Protein AF-A0A3Q2XF98-F1 (afdb_monomer_lite)

Foldseek 3Di:
DPVVVPVVPPPPDDDDDDDPDPPDDDDDDPPCCQVPPVCNVCVVVLLVVQLVVQLVVQLVVCVVVDVDSVVSSVPDDVVNSVVSSVVSCVVPPD

Structure (mmCIF, N/CA/C/O backbone):
data_AF-A0A3Q2XF98-F1
#
_entry.id   AF-A0A3Q2XF98-F1
#
loop_
_atom_site.group_PDB
_atom_site.id
_atom_site.type_symbol
_atom_site.label_atom_id
_atom_site.label_alt_id
_atom_site.label_comp_id
_atom_site.label_asym_id
_atom_site.label_entity_id
_atom_site.label_seq_id
_atom_site.pdbx_PDB_ins_code
_atom_site.Cartn_x
_atom_site.Cartn_y
_atom_site.Cartn_z
_atom_site.occupancy
_atom_site.B_iso_or_equiv
_atom_site.auth_seq_id
_atom_site.auth_comp_id
_atom_site.auth_asym_id
_atom_site.auth_atom_id
_atom_site.pdbx_PDB_model_num
ATOM 1 N N . MET A 1 1 ? -29.072 -21.994 21.541 1.00 41.81 1 MET A N 1
ATOM 2 C CA . MET A 1 1 ? -28.692 -21.133 20.395 1.00 41.81 1 MET A CA 1
ATOM 3 C C . MET A 1 1 ? -29.569 -19.870 20.247 1.00 41.81 1 MET A C 1
ATOM 5 O O . MET A 1 1 ? -29.748 -19.392 19.138 1.00 41.81 1 MET A O 1
ATOM 9 N N . VAL A 1 2 ? -30.079 -19.278 21.342 1.00 39.88 2 VAL A N 1
ATOM 10 C CA . VAL A 1 2 ? -30.838 -17.996 21.309 1.00 39.88 2 VAL A CA 1
ATOM 11 C C . VAL A 1 2 ? -30.316 -16.993 22.354 1.00 39.88 2 VAL A C 1
ATOM 13 O O . VAL A 1 2 ? -30.338 -15.789 22.126 1.00 39.88 2 VAL A O 1
ATOM 16 N N . ILE A 1 3 ? -29.719 -17.483 23.447 1.00 38.00 3 ILE A N 1
ATOM 17 C CA . ILE A 1 3 ? -29.222 -16.667 24.569 1.00 38.00 3 ILE A CA 1
ATOM 18 C C . ILE A 1 3 ? -28.022 -15.780 24.172 1.00 38.00 3 ILE A C 1
ATOM 20 O O . ILE A 1 3 ? -27.933 -14.640 24.609 1.00 38.00 3 ILE A O 1
ATOM 24 N N . GLN A 1 4 ? -27.146 -16.229 23.267 1.00 39.00 4 GLN A N 1
ATOM 25 C CA . GLN A 1 4 ? -25.976 -15.445 22.831 1.00 39.00 4 GLN A CA 1
ATOM 26 C C . GLN A 1 4 ? -26.320 -14.204 21.993 1.00 39.00 4 GLN A C 1
ATOM 28 O O . GLN A 1 4 ? -25.510 -13.287 21.905 1.00 39.00 4 GLN A O 1
ATOM 33 N N . ARG A 1 5 ? -27.513 -14.147 21.385 1.00 39.94 5 ARG A N 1
ATOM 34 C CA . ARG A 1 5 ? -27.899 -13.054 20.479 1.00 39.94 5 ARG A CA 1
ATOM 35 C C . ARG A 1 5 ? -28.455 -11.829 21.214 1.00 39.94 5 ARG A C 1
ATOM 37 O O . ARG A 1 5 ? -28.369 -10.729 20.684 1.00 39.94 5 ARG A O 1
ATOM 44 N N . PHE A 1 6 ? -28.979 -12.004 22.431 1.00 35.03 6 PHE A N 1
ATOM 45 C CA . PHE A 1 6 ? -29.638 -10.929 23.185 1.00 35.03 6 PHE A CA 1
ATOM 46 C C . PHE A 1 6 ? -28.695 -10.124 24.094 1.00 35.03 6 PHE A C 1
ATOM 48 O O . PHE A 1 6 ? -28.928 -8.935 24.295 1.00 35.03 6 PHE A O 1
ATOM 55 N N . TYR A 1 7 ? -27.588 -10.701 24.572 1.00 42.72 7 TYR A N 1
ATOM 56 C CA . TYR A 1 7 ? -26.65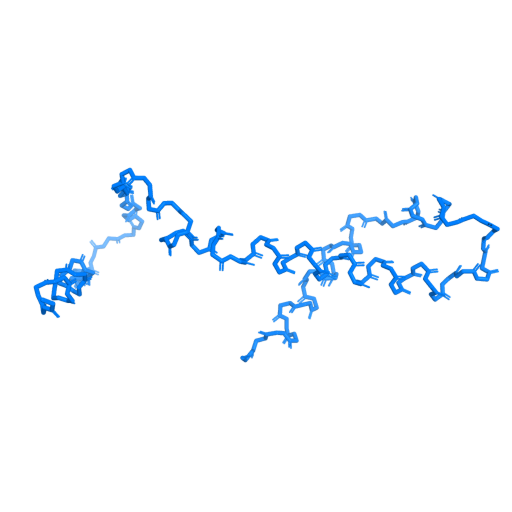5 -9.976 25.450 1.00 42.72 7 TYR A CA 1
ATOM 57 C C . TYR A 1 7 ? -25.762 -8.951 24.727 1.00 42.72 7 TYR A C 1
ATOM 59 O O . TYR A 1 7 ? -25.307 -8.001 25.358 1.00 42.72 7 TYR A O 1
ATOM 67 N N . CYS A 1 8 ? -25.540 -9.077 23.412 1.00 39.16 8 CYS A N 1
ATOM 68 C CA . CYS A 1 8 ? -24.747 -8.092 22.662 1.00 39.16 8 CYS A CA 1
ATOM 69 C C . CYS A 1 8 ? -25.490 -6.776 22.375 1.00 39.16 8 CYS A C 1
ATOM 71 O O . CYS A 1 8 ? -24.831 -5.766 22.148 1.00 39.16 8 CYS A O 1
ATOM 73 N N . LEU A 1 9 ? -26.830 -6.761 22.378 1.00 42.75 9 LEU A N 1
ATOM 74 C CA . LEU A 1 9 ? -27.603 -5.592 21.937 1.00 42.75 9 LEU A CA 1
ATOM 75 C C . LEU A 1 9 ? -27.949 -4.613 23.075 1.00 42.75 9 LEU A C 1
ATOM 77 O O . LEU A 1 9 ? -28.097 -3.425 22.826 1.00 42.75 9 LEU A O 1
ATOM 81 N N . TRP A 1 10 ? -28.036 -5.076 24.327 1.00 32.75 10 TRP A N 1
ATOM 82 C CA . TRP A 1 10 ? -28.511 -4.250 25.452 1.00 32.75 10 TRP A CA 1
ATOM 83 C C . TRP A 1 10 ? -27.441 -3.362 26.117 1.00 32.75 10 TRP A C 1
ATOM 85 O O . TRP A 1 10 ? -27.774 -2.498 26.919 1.00 32.75 10 TRP A O 1
ATOM 95 N N . VAL A 1 11 ? -26.150 -3.546 25.808 1.00 43.06 11 VAL A N 1
ATOM 96 C CA . VAL A 1 11 ? -25.048 -2.822 26.488 1.00 43.06 11 VAL A CA 1
ATOM 97 C C . VAL A 1 11 ? -24.542 -1.612 25.683 1.00 43.06 11 VAL A C 1
ATOM 99 O O . VAL A 1 11 ? -23.734 -0.817 26.172 1.00 43.06 11 VAL A O 1
ATOM 102 N N . ILE A 1 12 ? -25.059 -1.396 24.470 1.00 50.59 12 ILE A N 1
ATOM 103 C CA . ILE A 1 12 ? -24.759 -0.208 23.663 1.00 50.59 12 ILE A CA 1
ATOM 104 C C . ILE A 1 12 ? -25.721 0.925 24.065 1.00 50.59 12 ILE A C 1
ATOM 106 O O . ILE A 1 12 ? -26.607 1.306 23.322 1.00 50.59 12 ILE A O 1
ATOM 110 N N . VAL A 1 13 ? -25.509 1.444 25.277 1.00 49.66 13 VAL A N 1
ATOM 111 C CA . VAL A 1 13 ? -25.649 2.869 25.634 1.00 49.66 13 VAL A CA 1
ATOM 112 C C . VAL A 1 13 ? -27.016 3.529 25.360 1.00 49.66 13 VAL A C 1
ATOM 114 O O . VAL A 1 13 ? -27.264 4.048 24.277 1.00 49.66 13 VAL A O 1
ATOM 117 N N . GLU A 1 14 ? -27.835 3.679 26.405 1.00 50.47 14 GLU A N 1
ATOM 118 C CA . GLU A 1 14 ? -28.800 4.788 26.473 1.00 50.47 14 GLU A CA 1
ATOM 119 C C . GLU A 1 14 ? -28.044 6.136 26.515 1.00 50.47 14 GLU A C 1
ATOM 121 O O . GLU A 1 14 ? -27.099 6.278 27.306 1.00 50.47 14 GLU A O 1
ATOM 126 N N . PRO A 1 15 ? -28.401 7.132 25.680 1.00 52.41 15 PRO A N 1
ATOM 127 C CA . PRO A 1 15 ? -27.674 8.393 25.610 1.00 52.41 15 PRO A CA 1
ATOM 128 C C . PRO A 1 15 ? -28.201 9.384 26.658 1.00 52.41 15 PRO A C 1
ATOM 130 O O . PRO A 1 15 ? -29.325 9.871 26.561 1.00 52.41 15 PRO A O 1
ATOM 133 N N . THR A 1 16 ? -27.380 9.733 27.652 1.00 53.12 16 THR A N 1
ATOM 134 C CA . THR A 1 16 ? -27.634 10.897 28.514 1.00 53.12 16 THR A CA 1
ATOM 135 C C . THR A 1 16 ? -27.097 12.176 27.849 1.00 53.12 16 THR A C 1
ATOM 137 O O . THR A 1 16 ? -26.006 12.155 27.274 1.00 53.12 16 THR A O 1
ATOM 140 N N . PRO A 1 17 ? -27.827 13.308 27.906 1.00 54.66 17 PRO A N 1
ATOM 141 C CA . PRO A 1 17 ? -27.625 14.440 26.991 1.00 54.66 17 PRO A CA 1
ATOM 142 C C . PRO A 1 17 ? -26.436 15.361 27.315 1.00 54.66 17 PRO A C 1
ATOM 144 O O . PRO A 1 17 ? -26.218 16.341 26.604 1.00 54.66 17 PRO A O 1
ATOM 147 N N . HIS A 1 18 ? -25.642 15.085 28.353 1.00 56.66 18 HIS A N 1
ATOM 148 C CA . HIS A 1 18 ? -24.644 16.041 28.840 1.00 56.66 18 HIS A CA 1
ATOM 149 C C . HIS A 1 18 ? -23.343 15.385 29.319 1.00 56.66 18 HIS A C 1
ATOM 151 O O . HIS A 1 18 ? -23.132 15.286 30.518 1.00 56.66 18 HIS A O 1
ATOM 157 N N . GLN A 1 19 ? -22.434 14.991 28.415 1.00 54.34 19 GLN A N 1
ATOM 158 C CA . GLN A 1 19 ? -20.983 15.132 28.658 1.00 54.34 19 GLN A CA 1
ATOM 159 C C . GLN A 1 19 ? -20.123 14.786 27.425 1.00 54.34 19 GLN A C 1
ATOM 161 O O . GLN A 1 19 ? -20.390 13.779 26.765 1.00 54.34 19 GLN A O 1
ATOM 166 N N . PRO A 1 20 ? -19.048 15.549 27.138 1.00 60.66 20 PRO A N 1
ATOM 167 C CA . PRO A 1 20 ? -18.101 15.213 26.084 1.00 60.66 20 PRO A CA 1
ATOM 168 C C . PRO A 1 20 ? -17.077 14.168 26.583 1.00 60.66 20 PRO A C 1
ATOM 170 O O . PRO A 1 20 ? -16.716 14.145 27.755 1.00 60.66 20 PRO A O 1
ATOM 173 N N . TYR A 1 21 ? -16.628 13.295 25.674 1.00 53.31 21 TYR A N 1
ATOM 174 C CA . TYR A 1 21 ? -15.490 12.356 25.775 1.00 53.31 21 TYR A CA 1
ATOM 175 C C . TYR A 1 21 ? -15.478 11.280 26.893 1.00 53.31 21 TYR A C 1
ATOM 177 O O . TYR A 1 21 ? -14.464 11.040 27.542 1.00 53.31 21 TYR A O 1
ATOM 185 N N . ARG A 1 22 ? -16.537 10.479 27.069 1.00 53.19 22 ARG A N 1
ATOM 186 C CA . ARG A 1 22 ? -16.397 9.214 27.829 1.00 53.19 22 ARG A CA 1
ATOM 187 C C . ARG A 1 22 ? -15.837 8.092 26.938 1.00 53.19 22 ARG A C 1
ATOM 189 O O . ARG A 1 22 ? -16.599 7.257 26.454 1.00 53.19 22 ARG A O 1
ATOM 196 N N . THR A 1 23 ? -14.517 8.027 26.746 1.00 62.94 23 THR A N 1
ATOM 197 C CA . THR A 1 23 ? -13.879 6.853 26.117 1.00 62.94 23 THR A CA 1
ATOM 198 C C . THR A 1 23 ? -13.956 5.669 27.082 1.00 62.94 23 THR A C 1
ATOM 200 O O . THR A 1 23 ? -13.159 5.548 28.010 1.00 62.94 23 THR A O 1
ATOM 203 N N . LYS A 1 24 ? -14.963 4.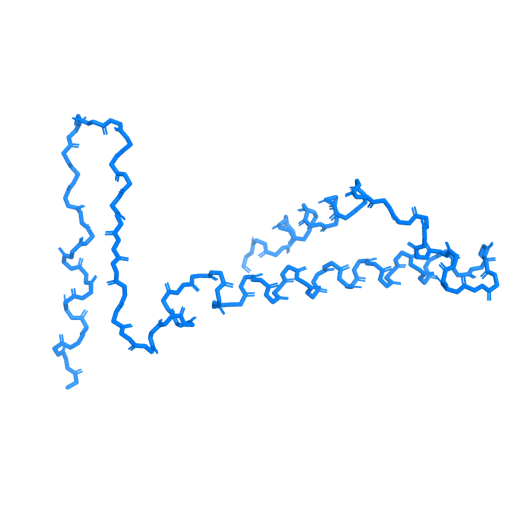805 26.911 1.00 68.12 24 LYS A N 1
ATOM 204 C CA . LYS A 1 24 ? -15.108 3.576 27.702 1.00 68.12 24 LYS A CA 1
ATOM 205 C C . LYS A 1 24 ? -14.071 2.555 27.227 1.00 68.12 24 LYS A C 1
ATOM 207 O O . LYS A 1 24 ? -14.148 2.078 26.099 1.00 68.12 24 LYS A O 1
ATOM 212 N N . ILE A 1 25 ? -13.114 2.217 28.089 1.00 65.69 25 ILE A N 1
ATOM 213 C CA . ILE A 1 25 ? -12.173 1.116 27.854 1.00 65.69 25 ILE A CA 1
ATOM 214 C C . ILE A 1 25 ? -12.897 -0.181 28.216 1.00 65.69 25 ILE A C 1
ATOM 216 O O . ILE A 1 25 ? -13.235 -0.404 29.377 1.00 65.69 25 ILE A O 1
ATOM 220 N N . ILE A 1 26 ? -13.174 -1.012 27.214 1.00 71.19 26 ILE A N 1
ATOM 221 C CA . ILE A 1 26 ? -13.835 -2.308 27.380 1.00 71.19 26 ILE A CA 1
ATOM 222 C C . ILE A 1 26 ? -12.793 -3.390 27.094 1.00 71.19 26 ILE A C 1
ATOM 224 O O . ILE A 1 26 ? -12.199 -3.412 26.016 1.00 71.19 26 ILE A O 1
ATOM 228 N N . PHE A 1 27 ? -12.558 -4.277 28.062 1.00 66.19 27 PHE A N 1
ATOM 229 C CA . PHE A 1 27 ? -11.685 -5.435 27.878 1.00 66.19 27 PHE A CA 1
ATOM 230 C C . PHE A 1 27 ? -12.477 -6.569 27.229 1.00 66.19 27 PHE A C 1
ATOM 232 O O . PHE A 1 27 ? -13.532 -6.965 27.723 1.00 66.19 27 PHE A O 1
ATOM 239 N N . PHE A 1 28 ? -11.975 -7.082 26.108 1.00 61.56 28 PHE A N 1
ATOM 240 C CA . PHE A 1 28 ? -12.591 -8.211 25.420 1.00 61.56 28 PHE A CA 1
ATOM 241 C C . PHE A 1 28 ? -12.228 -9.537 26.103 1.00 61.56 28 PHE A C 1
ATOM 243 O O . PHE A 1 28 ? -11.118 -9.664 26.627 1.00 61.56 28 PHE A O 1
ATOM 250 N N . PRO A 1 29 ? -13.126 -10.540 26.076 1.00 66.56 29 PRO A N 1
ATOM 251 C CA . PRO A 1 29 ? -12.800 -11.871 26.561 1.00 66.56 29 PRO A CA 1
ATOM 252 C C . PRO A 1 29 ? -11.612 -12.470 25.782 1.00 66.56 29 PRO A C 1
ATOM 254 O O . PRO A 1 29 ? -11.386 -12.114 24.613 1.00 66.56 29 PRO A O 1
ATOM 257 N N . PRO A 1 30 ? -10.834 -13.368 26.413 1.00 57.34 30 PRO A N 1
ATOM 258 C CA . PRO A 1 30 ? -9.672 -13.985 25.784 1.00 57.34 30 PRO A CA 1
ATOM 259 C C . PRO A 1 30 ? -10.077 -14.710 24.491 1.00 57.34 30 PRO A C 1
ATOM 261 O O . PRO A 1 30 ? -11.138 -15.322 24.422 1.00 57.34 30 PRO A O 1
ATOM 264 N N . ASN A 1 31 ? -9.223 -14.633 23.465 1.00 56.03 31 ASN A N 1
ATOM 265 C CA . ASN A 1 31 ? -9.391 -15.255 22.138 1.00 56.03 31 ASN A CA 1
ATOM 266 C C . ASN A 1 31 ? -10.457 -14.649 21.204 1.00 56.03 31 ASN A C 1
ATOM 268 O O . ASN A 1 31 ? -10.769 -15.237 20.173 1.00 56.03 31 ASN A O 1
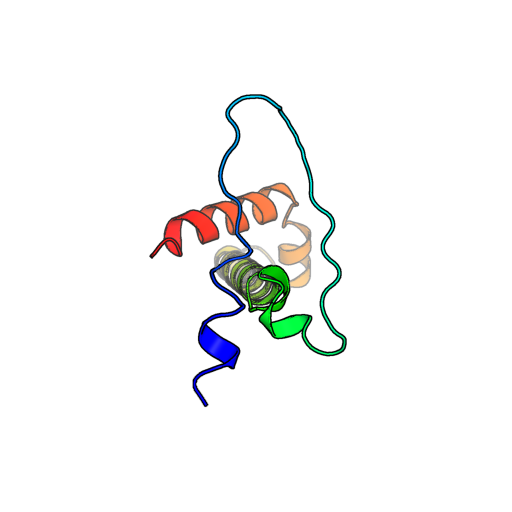ATOM 272 N N . THR A 1 32 ? -10.970 -13.453 21.499 1.00 54.62 32 THR A N 1
ATOM 273 C CA . THR A 1 32 ? -11.995 -12.783 20.663 1.00 54.62 32 THR A CA 1
ATOM 274 C C . THR A 1 32 ? -11.469 -11.578 19.872 1.00 54.62 32 THR A C 1
ATOM 276 O O . THR A 1 32 ? -12.231 -10.860 19.224 1.00 54.62 32 THR A O 1
ATOM 279 N N . THR A 1 33 ? -10.156 -11.338 19.920 1.00 59.09 33 THR A N 1
ATOM 280 C CA . THR A 1 33 ? -9.508 -10.123 19.405 1.00 59.09 33 THR A CA 1
ATOM 281 C C . THR A 1 33 ? -9.627 -9.954 17.894 1.00 59.09 33 THR A C 1
ATOM 283 O O . THR A 1 33 ? -9.821 -8.827 17.454 1.00 59.09 33 THR A O 1
ATOM 286 N N . SER A 1 34 ? -9.582 -11.029 17.103 1.00 56.50 34 SER A N 1
ATOM 287 C CA . SER A 1 34 ? -9.670 -10.941 15.637 1.00 56.50 34 SER A CA 1
ATOM 288 C C . SER A 1 34 ? -11.080 -10.636 15.122 1.00 56.50 34 SER A C 1
ATOM 290 O O . SER A 1 34 ? -11.232 -9.858 14.187 1.00 56.50 34 SER A O 1
ATOM 292 N N . HIS A 1 35 ? -12.115 -11.218 15.736 1.00 59.88 35 HIS A N 1
ATOM 293 C CA . HIS A 1 35 ? -13.506 -11.038 15.305 1.00 59.88 35 HIS A CA 1
ATOM 294 C C . HIS A 1 35 ? -14.142 -9.744 15.821 1.00 59.88 35 HIS A C 1
ATOM 296 O O . HIS A 1 35 ? -15.017 -9.194 15.158 1.00 59.88 35 HIS A O 1
ATOM 302 N N . LEU A 1 36 ? -13.731 -9.264 16.999 1.00 64.44 36 LEU A N 1
ATOM 303 C CA . LEU A 1 36 ? -14.342 -8.090 17.632 1.00 64.44 36 LEU A CA 1
ATOM 304 C C . LEU A 1 36 ? -13.592 -6.785 17.361 1.00 64.44 36 LEU A C 1
ATOM 306 O O . LEU A 1 36 ? -14.168 -5.714 17.552 1.00 64.44 36 LEU A O 1
ATOM 310 N N . ARG A 1 37 ? -12.324 -6.837 16.928 1.00 66.06 37 ARG A N 1
ATOM 311 C CA . ARG A 1 37 ? -11.576 -5.623 16.590 1.00 66.06 37 ARG A CA 1
ATOM 312 C C . ARG A 1 37 ? -11.683 -5.355 15.090 1.00 66.06 37 ARG A C 1
ATOM 314 O O . ARG A 1 37 ? -11.088 -6.097 14.313 1.00 66.06 37 ARG A O 1
ATOM 321 N N . PRO A 1 38 ? -12.350 -4.270 14.660 1.00 66.69 38 PRO A N 1
ATOM 322 C CA . PRO A 1 38 ? -12.517 -3.963 13.237 1.00 66.69 38 PRO A CA 1
ATOM 323 C C . PRO A 1 38 ? -11.177 -3.836 12.494 1.00 66.69 38 PRO A C 1
ATOM 325 O O . PRO A 1 38 ? -11.079 -4.199 11.328 1.00 66.69 38 PRO A O 1
ATOM 328 N N . MET A 1 39 ? -10.115 -3.401 13.184 1.00 76.12 39 MET A N 1
ATOM 329 C CA . MET A 1 39 ? -8.756 -3.356 12.629 1.00 76.12 39 MET A CA 1
ATOM 330 C C . MET A 1 39 ? -8.210 -4.737 12.240 1.00 76.12 39 MET A C 1
ATOM 332 O O . MET A 1 39 ? -7.586 -4.873 11.184 1.00 76.12 39 MET A O 1
ATOM 336 N N . ASP A 1 40 ? -8.472 -5.747 13.070 1.00 76.06 40 ASP A N 1
ATOM 337 C CA . ASP A 1 40 ? -8.040 -7.127 12.842 1.00 76.06 40 ASP A CA 1
ATOM 338 C C . ASP A 1 40 ? -9.006 -7.887 11.926 1.00 76.06 40 ASP A C 1
ATOM 340 O O . ASP A 1 40 ? -8.594 -8.824 11.246 1.00 76.06 40 ASP A O 1
ATOM 344 N N . ALA A 1 41 ? -10.262 -7.443 11.836 1.00 71.38 41 ALA A N 1
ATOM 345 C CA . ALA A 1 41 ? -11.298 -7.995 10.965 1.00 71.38 41 ALA A CA 1
ATOM 346 C C . ALA A 1 41 ? -11.151 -7.566 9.485 1.00 71.38 41 ALA A C 1
ATOM 348 O O . ALA A 1 41 ? -12.135 -7.406 8.768 1.00 71.38 41 ALA A O 1
ATOM 349 N N . GLY A 1 42 ? -9.916 -7.370 9.015 1.00 78.25 42 GLY A N 1
ATOM 350 C CA . GLY A 1 42 ? -9.602 -7.152 7.59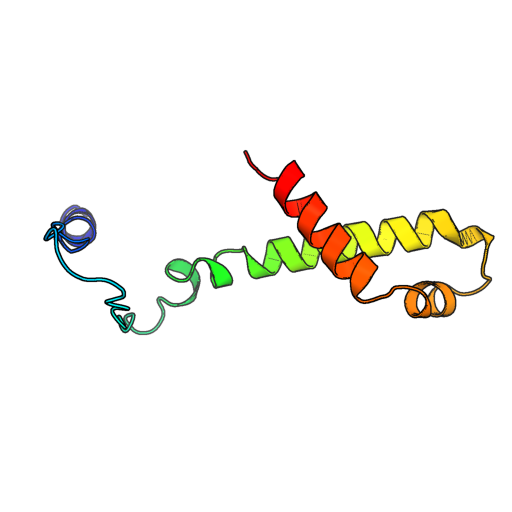9 1.00 78.25 42 GLY A CA 1
ATOM 351 C C . GLY A 1 42 ? -9.305 -5.707 7.195 1.00 78.25 42 GLY A C 1
ATOM 352 O O . GLY A 1 42 ? -8.767 -5.500 6.109 1.00 78.25 42 GLY A O 1
ATOM 353 N N . VAL A 1 43 ? -9.531 -4.704 8.053 1.00 84.25 43 VAL A N 1
ATOM 354 C CA . VAL A 1 43 ? -9.198 -3.301 7.723 1.00 84.25 43 VAL A CA 1
ATOM 355 C C . VAL A 1 43 ? -7.697 -3.135 7.464 1.00 84.25 43 VAL A C 1
ATOM 357 O O . VAL A 1 43 ? -7.310 -2.623 6.413 1.00 84.25 43 VAL A O 1
ATOM 360 N N . ILE A 1 44 ? -6.825 -3.638 8.351 1.00 85.88 44 ILE A N 1
ATOM 361 C CA . ILE A 1 44 ? -5.365 -3.577 8.136 1.00 85.88 44 ILE A CA 1
ATOM 362 C C . ILE A 1 44 ? -4.963 -4.341 6.867 1.00 85.88 44 ILE A C 1
ATOM 364 O O . ILE A 1 44 ? -4.086 -3.900 6.120 1.00 85.88 44 ILE A O 1
ATOM 368 N N . GLN A 1 45 ? -5.588 -5.494 6.620 1.00 87.56 45 GLN A N 1
ATOM 369 C CA . GLN A 1 45 ? -5.299 -6.318 5.449 1.00 87.56 45 GLN A CA 1
ATOM 370 C C . GLN A 1 45 ? -5.659 -5.584 4.152 1.00 87.56 45 GLN A C 1
ATOM 372 O O . GLN A 1 45 ? -4.833 -5.528 3.240 1.00 87.56 45 GLN A O 1
ATOM 377 N N . ASN A 1 46 ? -6.840 -4.970 4.095 1.00 86.75 46 ASN A N 1
ATOM 378 C CA . ASN A 1 46 ? -7.320 -4.228 2.934 1.00 86.75 46 ASN A CA 1
ATOM 379 C C . ASN A 1 46 ? -6.454 -3.002 2.648 1.00 86.75 46 ASN A C 1
ATOM 381 O O . ASN A 1 46 ? -6.050 -2.803 1.504 1.00 86.75 46 ASN A O 1
ATOM 385 N N . VAL A 1 47 ? -6.072 -2.244 3.681 1.00 87.44 47 VAL A N 1
ATOM 386 C CA . VAL A 1 47 ? -5.155 -1.102 3.529 1.00 87.44 47 VAL A CA 1
ATOM 387 C C . VAL A 1 47 ? -3.808 -1.557 2.956 1.00 87.44 47 VAL A C 1
ATOM 389 O O . VAL A 1 47 ? -3.318 -0.975 1.988 1.00 87.44 47 VAL A O 1
ATOM 392 N N . LYS A 1 48 ? -3.224 -2.643 3.486 1.00 89.06 48 LYS A N 1
ATOM 393 C CA . LYS A 1 48 ? -1.952 -3.196 2.980 1.00 89.06 48 LYS A CA 1
ATOM 394 C C . LYS A 1 48 ? -2.060 -3.683 1.535 1.00 89.06 48 LYS A C 1
ATOM 396 O O . LYS A 1 48 ? -1.145 -3.448 0.745 1.00 89.06 48 LYS A O 1
ATOM 401 N N . LEU A 1 49 ? -3.145 -4.375 1.187 1.00 90.94 49 LEU A N 1
ATOM 402 C CA . LEU A 1 49 ? -3.388 -4.856 -0.175 1.00 90.94 49 LEU A CA 1
ATOM 403 C C . LEU A 1 49 ? -3.551 -3.693 -1.153 1.00 90.94 49 LEU A C 1
ATOM 405 O O . LEU A 1 49 ? -2.938 -3.705 -2.222 1.00 90.94 49 LEU A O 1
ATOM 409 N N . HIS A 1 50 ? -4.321 -2.676 -0.772 1.00 90.12 50 HIS A N 1
ATOM 410 C CA . HIS A 1 50 ? -4.547 -1.500 -1.599 1.00 90.12 50 HIS A CA 1
ATOM 411 C C . HIS A 1 50 ? -3.245 -0.738 -1.860 1.00 90.12 50 HIS A C 1
ATOM 413 O O . HIS A 1 50 ? -2.894 -0.497 -3.016 1.00 90.12 50 HIS A O 1
ATOM 419 N N . TYR A 1 51 ? -2.482 -0.457 -0.800 1.00 91.75 51 TYR A N 1
ATOM 420 C CA . TYR A 1 51 ? -1.173 0.182 -0.907 1.00 91.75 51 TYR A CA 1
ATOM 421 C C . TYR A 1 51 ? -0.256 -0.569 -1.882 1.00 91.75 51 TYR A C 1
ATOM 423 O O . TYR A 1 51 ? 0.287 0.030 -2.810 1.00 91.75 51 TYR A O 1
ATOM 431 N N . ARG A 1 52 ? -0.142 -1.898 -1.738 1.00 92.38 52 ARG A N 1
ATOM 432 C CA . ARG A 1 52 ? 0.689 -2.730 -2.626 1.00 92.38 52 ARG A CA 1
ATOM 433 C C . ARG A 1 52 ? 0.219 -2.682 -4.078 1.00 92.38 52 ARG A C 1
ATOM 435 O O . ARG A 1 52 ? 1.049 -2.611 -4.979 1.00 92.38 52 ARG A O 1
ATOM 442 N N . LYS A 1 53 ? -1.094 -2.698 -4.320 1.00 92.50 53 LYS A N 1
ATOM 443 C CA . LYS A 1 53 ? -1.666 -2.619 -5.671 1.00 92.50 53 LYS A CA 1
ATOM 444 C C . LYS A 1 53 ? -1.314 -1.295 -6.354 1.00 92.50 53 LYS A C 1
ATOM 446 O O . LYS A 1 53 ? -0.914 -1.302 -7.516 1.00 92.50 53 LYS A O 1
ATOM 451 N N . CYS A 1 54 ? -1.439 -0.176 -5.644 1.00 92.62 54 CYS A N 1
ATOM 452 C CA . CYS A 1 54 ? -1.106 1.150 -6.172 1.00 92.62 54 CYS A CA 1
ATOM 453 C C . CYS A 1 54 ? 0.403 1.331 -6.367 1.00 92.62 54 CYS A C 1
ATOM 455 O O . CYS A 1 54 ? 0.826 1.799 -7.422 1.00 92.62 54 CYS A O 1
ATOM 457 N N . MET A 1 55 ? 1.212 0.850 -5.420 1.00 93.00 55 MET A N 1
ATOM 458 C CA . MET A 1 55 ? 2.669 0.817 -5.538 1.00 93.00 55 MET A CA 1
ATOM 459 C C . MET A 1 55 ? 3.124 0.062 -6.793 1.00 93.00 55 MET A C 1
ATOM 461 O O . MET A 1 55 ? 3.902 0.590 -7.581 1.00 93.00 55 MET A O 1
ATOM 465 N N . LEU A 1 56 ? 2.609 -1.152 -7.014 1.00 93.25 56 LEU A N 1
ATOM 466 C CA . LEU A 1 56 ? 2.959 -1.953 -8.189 1.00 93.25 56 LEU A CA 1
ATOM 467 C C . LEU A 1 56 ? 2.521 -1.287 -9.495 1.00 93.25 56 LEU A C 1
ATOM 469 O O . LEU A 1 56 ? 3.285 -1.287 -10.453 1.00 93.25 56 LEU A O 1
ATOM 473 N N . ARG A 1 57 ? 1.329 -0.677 -9.534 1.00 92.50 57 ARG A N 1
ATOM 474 C CA . ARG A 1 57 ? 0.880 0.099 -10.702 1.00 92.50 57 ARG A CA 1
ATOM 475 C C . ARG A 1 57 ? 1.821 1.258 -11.010 1.00 92.50 57 ARG A C 1
ATOM 477 O O . ARG A 1 57 ? 2.174 1.434 -12.166 1.00 92.50 57 ARG A O 1
ATOM 484 N N . SER A 1 58 ? 2.246 2.008 -9.994 1.00 92.00 58 SER A N 1
ATOM 485 C CA . SER A 1 58 ? 3.199 3.108 -10.173 1.00 92.00 58 SER A CA 1
ATOM 486 C C . SER A 1 58 ? 4.530 2.613 -10.749 1.00 92.00 58 SER A C 1
ATOM 488 O O . SER A 1 58 ? 5.052 3.196 -11.692 1.00 92.00 58 SER A O 1
ATOM 490 N N . ILE A 1 59 ? 5.045 1.485 -10.254 1.00 93.00 59 ILE A N 1
ATOM 491 C CA . ILE A 1 59 ? 6.282 0.886 -10.779 1.00 93.00 59 ILE A CA 1
ATOM 492 C C . ILE A 1 59 ? 6.107 0.443 -12.235 1.00 93.00 59 ILE A C 1
ATOM 494 O O . ILE A 1 59 ? 6.982 0.707 -13.047 1.00 93.00 59 ILE A O 1
ATOM 498 N N . LEU A 1 60 ? 4.986 -0.205 -12.569 1.00 92.62 60 LEU A N 1
ATOM 499 C CA . LEU A 1 60 ? 4.704 -0.661 -13.934 1.00 92.62 60 LEU A CA 1
ATOM 500 C C . LEU A 1 60 ? 4.545 0.502 -14.918 1.00 92.62 60 LEU A C 1
ATOM 502 O O . LEU A 1 60 ? 4.994 0.391 -16.048 1.00 92.62 60 LEU A O 1
ATOM 506 N N . LEU A 1 61 ? 3.936 1.615 -14.503 1.00 91.94 61 LEU A N 1
ATOM 507 C CA . LEU A 1 61 ? 3.772 2.791 -15.364 1.00 91.94 61 LEU A CA 1
ATOM 508 C C . LEU A 1 61 ? 5.095 3.506 -15.654 1.00 91.94 61 LEU A C 1
ATOM 510 O O . LEU A 1 61 ? 5.239 4.096 -16.715 1.00 91.94 61 LEU A O 1
ATOM 514 N N . ASN A 1 62 ? 6.051 3.441 -14.726 1.00 91.06 62 ASN A N 1
ATOM 515 C CA . ASN A 1 62 ? 7.348 4.111 -14.847 1.00 91.06 62 ASN A CA 1
ATOM 516 C C . ASN A 1 62 ? 8.488 3.126 -15.156 1.00 91.06 62 ASN A C 1
ATOM 518 O O . ASN A 1 62 ? 9.660 3.457 -14.983 1.00 91.06 62 ASN A O 1
ATOM 522 N N . MET A 1 63 ? 8.168 1.896 -15.576 1.00 91.25 63 MET A N 1
ATOM 523 C CA . MET A 1 63 ? 9.177 0.854 -15.794 1.00 91.25 63 MET A CA 1
ATOM 524 C C . MET A 1 63 ? 10.155 1.196 -16.920 1.00 91.25 63 MET A C 1
ATOM 526 O O . MET A 1 63 ? 11.304 0.768 -16.869 1.00 91.25 63 MET A O 1
ATOM 530 N N . ASP A 1 64 ? 9.724 2.012 -17.880 1.00 90.44 64 ASP A N 1
ATOM 531 C CA . ASP A 1 64 ? 10.549 2.449 -19.007 1.00 90.44 64 ASP A CA 1
ATOM 532 C C . ASP A 1 64 ? 11.566 3.537 -18.612 1.00 90.44 64 ASP A C 1
ATOM 534 O O . ASP A 1 64 ? 12.532 3.781 -19.331 1.00 90.44 64 ASP A O 1
ATOM 538 N N . GLU A 1 65 ? 11.392 4.183 -17.452 1.00 87.50 65 GLU A N 1
ATOM 539 C CA . GLU A 1 65 ? 12.261 5.277 -17.000 1.00 87.50 65 GLU A CA 1
ATOM 540 C C . GLU A 1 65 ? 13.537 4.798 -16.294 1.00 87.50 65 GLU A C 1
ATOM 542 O O . GLU A 1 65 ? 14.484 5.569 -16.123 1.00 87.50 65 GLU A O 1
ATOM 547 N N . CYS A 1 66 ? 13.568 3.554 -15.806 1.00 85.06 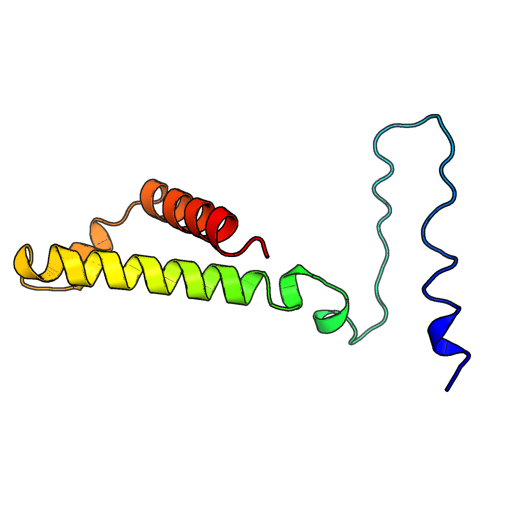66 CYS A N 1
ATOM 548 C CA . CYS A 1 66 ? 14.670 3.028 -15.001 1.00 85.06 66 CYS A CA 1
ATOM 549 C C . CYS A 1 66 ? 14.926 1.550 -15.301 1.00 85.06 66 CYS A C 1
ATOM 551 O O . CYS A 1 66 ? 14.016 0.731 -15.313 1.00 85.06 66 CYS A O 1
ATOM 553 N N . ASN A 1 67 ? 16.202 1.169 -15.383 1.00 82.94 67 ASN A N 1
ATOM 554 C CA . ASN A 1 67 ? 16.606 -0.220 -15.639 1.00 82.94 67 ASN A CA 1
ATOM 555 C C . ASN A 1 67 ? 16.288 -1.181 -14.477 1.00 82.94 67 ASN A C 1
ATOM 557 O O . ASN A 1 67 ? 16.340 -2.400 -14.641 1.00 82.94 67 ASN A O 1
ATOM 561 N N . LYS A 1 68 ? 16.026 -0.653 -13.272 1.00 87.88 68 LYS A N 1
ATOM 562 C CA . LYS A 1 68 ? 15.807 -1.446 -12.055 1.00 87.88 68 LYS A CA 1
ATOM 563 C C . LYS A 1 68 ? 14.577 -0.971 -11.292 1.00 87.88 68 LYS A C 1
ATOM 565 O O . LYS A 1 68 ? 14.495 0.182 -10.874 1.00 87.88 68 LYS A O 1
ATOM 570 N N . ALA A 1 69 ? 13.701 -1.913 -10.943 1.00 86.25 69 ALA A N 1
ATOM 571 C CA . ALA A 1 69 ? 12.537 -1.650 -10.093 1.00 86.25 69 ALA A CA 1
ATOM 572 C C . ALA A 1 69 ? 12.913 -1.065 -8.717 1.00 86.25 69 ALA A C 1
ATOM 574 O O . ALA A 1 69 ? 12.169 -0.265 -8.155 1.00 86.25 69 ALA A O 1
ATOM 575 N N . SER A 1 70 ? 14.090 -1.405 -8.180 1.00 89.00 70 SER A N 1
ATOM 576 C CA . SER A 1 70 ? 14.574 -0.860 -6.905 1.00 89.00 70 SER A CA 1
ATOM 577 C C . SER A 1 70 ? 14.773 0.657 -6.924 1.00 89.00 70 SER A C 1
ATOM 579 O O . SER A 1 70 ? 14.682 1.293 -5.878 1.00 89.00 70 SER A O 1
ATOM 581 N N . GLU A 1 71 ? 15.080 1.240 -8.084 1.00 90.50 71 GLU A N 1
ATOM 582 C CA . GLU A 1 71 ? 15.259 2.689 -8.230 1.00 90.50 71 GLU A CA 1
ATOM 583 C C . GLU A 1 71 ? 13.908 3.403 -8.258 1.00 90.50 71 GLU A C 1
ATOM 585 O O . GLU A 1 71 ? 13.748 4.427 -7.600 1.00 90.50 71 GLU A O 1
ATOM 590 N N . LEU A 1 72 ? 12.910 2.807 -8.916 1.00 90.25 72 LEU A N 1
ATOM 591 C CA . LEU A 1 72 ? 11.532 3.303 -8.926 1.00 90.25 72 LEU A CA 1
ATOM 592 C C . LEU A 1 72 ? 10.906 3.255 -7.531 1.00 90.25 72 LEU A C 1
ATOM 594 O O . LEU A 1 72 ? 10.289 4.223 -7.097 1.00 90.25 72 LEU A O 1
ATOM 598 N N . VAL A 1 73 ? 11.138 2.175 -6.778 1.00 90.25 73 VAL A N 1
ATOM 599 C CA . VAL A 1 73 ? 10.645 2.054 -5.397 1.00 90.25 73 VAL A CA 1
ATOM 600 C C . VAL A 1 73 ? 11.208 3.150 -4.491 1.00 90.25 73 VAL A C 1
ATOM 602 O O . VAL A 1 73 ? 10.482 3.675 -3.654 1.00 90.25 73 VAL A O 1
ATOM 605 N N . LYS A 1 74 ? 12.477 3.536 -4.668 1.00 92.06 74 LYS A N 1
ATOM 606 C CA . LYS A 1 74 ? 13.109 4.604 -3.874 1.00 92.06 74 LYS A CA 1
ATOM 607 C C . LYS A 1 74 ? 12.534 5.994 -4.151 1.00 92.06 74 LYS A C 1
ATOM 609 O O . LYS A 1 74 ? 12.681 6.871 -3.307 1.00 92.06 74 LYS A O 1
ATOM 614 N N . ARG A 1 75 ? 11.908 6.204 -5.313 1.00 91.31 75 ARG A N 1
ATOM 615 C CA . ARG A 1 75 ? 11.261 7.476 -5.673 1.00 91.31 75 ARG A CA 1
ATOM 616 C C . ARG A 1 75 ? 9.900 7.648 -5.004 1.00 91.31 75 ARG A C 1
ATOM 618 O O . ARG A 1 75 ? 9.426 8.772 -4.900 1.00 91.31 75 ARG A O 1
ATOM 625 N N . ILE A 1 76 ? 9.287 6.556 -4.550 1.00 92.69 76 ILE A N 1
ATOM 626 C CA . ILE A 1 76 ? 7.981 6.584 -3.893 1.00 92.69 76 ILE A CA 1
ATOM 627 C C . ILE A 1 76 ? 8.120 7.269 -2.536 1.00 92.69 76 ILE A C 1
ATOM 629 O O . ILE A 1 76 ? 8.865 6.819 -1.662 1.00 92.69 76 ILE A O 1
ATOM 633 N N . THR A 1 77 ? 7.362 8.344 -2.349 1.00 94.69 77 THR A N 1
ATOM 634 C CA . THR A 1 77 ? 7.368 9.134 -1.119 1.00 94.69 77 THR A CA 1
ATOM 635 C C . THR A 1 77 ? 6.203 8.768 -0.198 1.00 94.69 77 THR A C 1
ATOM 637 O O . THR A 1 77 ? 5.230 8.118 -0.588 1.00 94.69 77 THR A O 1
ATOM 640 N N . ILE A 1 78 ? 6.262 9.238 1.053 1.00 93.62 78 ILE A N 1
ATOM 641 C CA . ILE A 1 78 ? 5.147 9.108 2.008 1.00 93.62 78 ILE A CA 1
ATOM 642 C C . ILE A 1 78 ? 3.895 9.838 1.493 1.00 93.62 78 ILE A C 1
ATOM 644 O O . ILE A 1 78 ? 2.780 9.381 1.732 1.00 93.62 78 ILE A O 1
ATOM 648 N N . LYS A 1 79 ? 4.064 10.937 0.744 1.00 93.62 79 LYS A N 1
ATOM 649 C CA . LYS A 1 79 ? 2.949 11.674 0.138 1.00 93.62 79 LYS A CA 1
ATOM 650 C C . LYS A 1 79 ? 2.173 10.794 -0.845 1.00 93.62 79 LYS A C 1
ATOM 652 O O . LYS A 1 79 ? 0.947 10.766 -0.786 1.00 93.62 79 LYS A O 1
ATOM 657 N N . ASP A 1 80 ? 2.880 10.035 -1.680 1.00 93.06 80 ASP A N 1
ATOM 658 C CA . ASP A 1 80 ? 2.261 9.101 -2.628 1.00 93.06 80 ASP A CA 1
ATOM 659 C C . ASP A 1 80 ? 1.514 7.989 -1.888 1.00 93.06 80 ASP A C 1
ATOM 661 O O . ASP A 1 80 ? 0.381 7.657 -2.229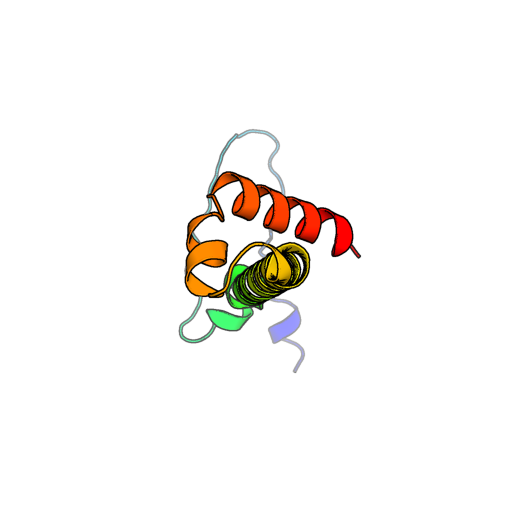 1.00 93.06 80 ASP A O 1
ATOM 665 N N . ALA A 1 81 ? 2.110 7.467 -0.811 1.00 91.44 81 ALA A N 1
ATOM 666 C CA . ALA A 1 81 ? 1.486 6.447 0.026 1.00 91.44 81 ALA A CA 1
ATOM 667 C C . ALA A 1 81 ? 0.171 6.926 0.666 1.00 91.44 81 ALA A C 1
ATOM 669 O O . ALA A 1 81 ? -0.818 6.192 0.645 1.00 91.44 81 ALA A O 1
ATOM 670 N N . ILE A 1 82 ? 0.148 8.148 1.212 1.00 92.12 82 ILE A N 1
ATOM 671 C CA . ILE A 1 82 ? -1.060 8.757 1.791 1.00 92.12 82 ILE A CA 1
ATOM 672 C C . ILE A 1 82 ? -2.130 8.919 0.712 1.00 92.12 82 ILE A C 1
ATOM 674 O O . ILE A 1 82 ? -3.266 8.493 0.914 1.00 92.12 82 ILE A O 1
ATOM 678 N N . HIS A 1 83 ? -1.750 9.451 -0.451 1.00 91.94 83 HIS A N 1
ATOM 679 C CA . HIS A 1 83 ? -2.673 9.648 -1.562 1.00 91.94 83 HIS A CA 1
ATOM 680 C C . HIS A 1 83 ? -3.277 8.325 -2.060 1.00 91.94 83 HIS A C 1
ATOM 682 O O . HIS A 1 83 ? -4.475 8.244 -2.321 1.00 91.94 83 HIS A O 1
ATOM 688 N N . TRP A 1 84 ? -2.490 7.248 -2.137 1.00 91.75 84 TRP A N 1
ATOM 689 C CA . TRP A 1 84 ? -3.010 5.930 -2.515 1.00 91.75 84 TRP A CA 1
ATOM 690 C C . TRP A 1 84 ? -4.008 5.381 -1.503 1.00 91.75 84 TRP A C 1
ATOM 692 O O . TRP A 1 84 ? -5.013 4.799 -1.898 1.00 91.75 84 TRP A O 1
ATOM 702 N N . ILE A 1 85 ? -3.754 5.556 -0.205 1.00 88.06 85 ILE A N 1
ATOM 703 C CA . ILE A 1 85 ? -4.689 5.114 0.835 1.00 88.06 85 ILE A CA 1
ATOM 704 C C . ILE A 1 85 ? -5.987 5.928 0.758 1.00 88.06 85 ILE A C 1
ATOM 706 O O . ILE A 1 85 ? -7.065 5.340 0.800 1.00 88.06 85 ILE A O 1
ATOM 710 N N . GLU A 1 86 ? -5.894 7.245 0.577 1.00 86.75 86 GLU A N 1
ATOM 711 C CA . GLU A 1 86 ? -7.044 8.142 0.419 1.00 86.75 86 GLU A CA 1
ATOM 712 C C . GLU A 1 86 ? -7.919 7.754 -0.785 1.00 86.75 86 GLU A C 1
ATOM 714 O O . GLU A 1 86 ? -9.126 7.550 -0.638 1.00 86.75 86 GLU A O 1
ATOM 719 N N . LEU A 1 87 ? -7.312 7.540 -1.958 1.00 78.62 87 LEU A N 1
ATOM 720 C CA . LEU A 1 87 ? -8.026 7.081 -3.156 1.00 78.62 87 LEU A CA 1
ATOM 721 C C . LEU A 1 87 ? -8.699 5.714 -2.954 1.00 78.62 87 LEU A C 1
ATOM 723 O O . LEU A 1 87 ? -9.794 5.468 -3.467 1.00 78.62 87 LEU A O 1
ATOM 727 N N . GLY A 1 88 ? -8.062 4.818 -2.200 1.00 69.56 88 GLY A N 1
ATOM 728 C CA . GLY A 1 88 ? -8.615 3.509 -1.869 1.00 69.56 88 GLY A CA 1
ATOM 729 C C . GLY A 1 88 ? -9.845 3.570 -0.975 1.00 69.56 88 GLY A C 1
ATOM 730 O O . GLY A 1 88 ? -10.753 2.759 -1.154 1.00 69.56 88 GLY A O 1
ATOM 731 N N . VAL A 1 89 ? -9.906 4.533 -0.057 1.00 62.81 89 VAL A N 1
ATOM 732 C CA . VAL A 1 89 ? -11.074 4.750 0.809 1.00 62.81 89 VAL A CA 1
ATOM 733 C C . VAL A 1 89 ? -12.263 5.267 -0.007 1.00 62.81 89 VAL A C 1
ATOM 735 O O . VAL A 1 89 ? -13.377 4.775 0.161 1.00 62.81 89 VAL A O 1
ATOM 738 N N . ILE A 1 90 ? -12.029 6.177 -0.958 1.00 58.81 90 ILE A N 1
ATOM 739 C CA . ILE A 1 90 ? -13.091 6.765 -1.793 1.00 58.81 90 ILE A CA 1
ATOM 740 C C . ILE A 1 90 ? -13.685 5.731 -2.768 1.00 58.81 90 ILE A C 1
ATOM 742 O O . ILE A 1 90 ? -14.897 5.696 -2.963 1.00 58.81 90 ILE A O 1
ATOM 746 N N . HIS A 1 91 ? -12.866 4.840 -3.338 1.00 56.59 91 HIS A N 1
ATOM 747 C CA . HIS A 1 91 ? -13.333 3.828 -4.298 1.00 56.59 91 HIS A CA 1
ATOM 748 C C . HIS A 1 91 ? -13.868 2.518 -3.679 1.00 56.59 91 HIS A C 1
ATOM 750 O O . HIS A 1 91 ? -14.533 1.771 -4.392 1.00 56.59 91 HIS A O 1
ATOM 756 N N . ASN A 1 92 ? -13.599 2.213 -2.399 1.00 51.50 92 ASN A N 1
ATOM 757 C CA . ASN A 1 92 ? -14.128 1.018 -1.700 1.00 51.50 92 ASN A CA 1
ATOM 758 C C . ASN A 1 92 ? -15.280 1.341 -0.727 1.00 51.50 92 ASN A C 1
ATOM 760 O O . ASN A 1 92 ? -15.600 0.531 0.139 1.00 51.50 92 ASN A O 1
ATOM 764 N N . SER A 1 93 ? -15.886 2.523 -0.840 1.00 40.50 93 SER A N 1
ATOM 765 C CA . SER A 1 93 ? -17.042 2.914 -0.031 1.00 40.50 93 SER A CA 1
ATOM 766 C C . SER A 1 93 ? -18.355 2.426 -0.658 1.00 40.50 93 SER A C 1
ATOM 768 O O . SER A 1 93 ? -19.142 3.270 -1.054 1.00 40.50 93 SER A O 1
ATOM 770 N N . PHE A 1 94 ? -18.573 1.109 -0.785 1.00 39.38 94 PHE A N 1
ATOM 771 C CA . PHE A 1 94 ? -19.895 0.452 -0.894 1.00 39.38 94 PHE A CA 1
ATOM 772 C C . PHE A 1 94 ? -19.787 -1.034 -0.536 1.00 39.38 94 PHE A C 1
ATOM 774 O O . PHE A 1 94 ? -18.885 -1.707 -1.087 1.00 39.38 94 PHE A O 1
#

Sequence (94 aa):
MVIQRFYCLWVIVEPTPHQPYRTKIIFFPPNTTSHLRPMDAGVIQNVKLHYRKCMLRSILLNMDECNKASELVKRITIKDAIHWIELGVIHNSF

pLDDT: mean 71.92, std 19.46, range [32.75, 94.69]

Radius of gyration: 21.32 Å; chains: 1; bounding box: 47×37×48 Å

InterPro domains:
  IPR004875 DDE superfamily endonuclease domain [PF03184] (22-86)

Secondary structure (DSSP, 8-state):
--HHHHTTTTTS----SS-S------PPPTT-HHHH-TIIIIIHHHHHHHHHHHHHHHHHHTGGG-S-HHHHHHH--HHHHHHHHHHHHHHT--

Organism: Hippocampus comes (NCBI:txid109280)